Protein AF-A0A3B9DMZ7-F1 (afdb_monomer)

Nearest PDB structures (foldseek):
  5bj3-assembly1_B  TM=9.641E-01  e=2.489E-02  Thermus aquaticus
  1bkg-assembly1_B  TM=9.676E-01  e=3.058E-02  Thermus thermophilus HB8
  1b5p-assembly1_B  TM=9.653E-01  e=3.757E-02  Thermus thermophilus HB8
  1gc3-assembly2_D  TM=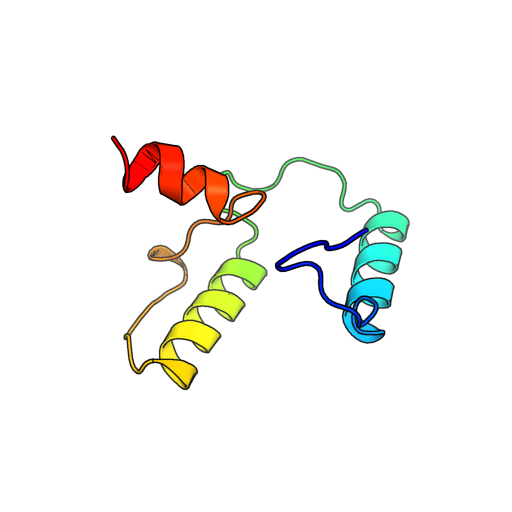9.665E-01  e=4.024E-02  Thermus thermophilus HB8
  1j32-assembly1_B  TM=9.833E-01  e=4.944E-02  Phormidium lapideum

Foldseek 3Di:
DPPVPDDPDDDDPVVVVVVVVCVVVVVPDDDPQQDDQVVLQ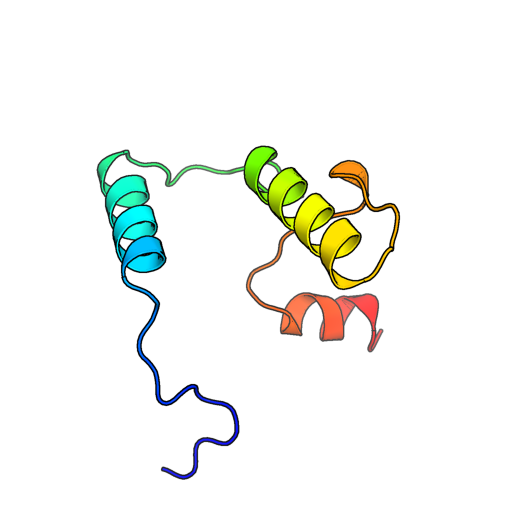VVQVCCCVVPVPNGHSVNGGDDPDPVVCCVPPVVD

Mean predicted aligned error: 3.94 Å

pLDDT: mean 94.07, std 8.29, range [57.5, 98.69]

Secondary structure (DSSP, 8-state):
---TT--SSPPPHHHHHHHHHHHHTT--SPPPTT--HHHHHHHHHHHHHHH-----GGG----SSTHHHIIIII--

Solvent-accessible surface area (backbone atoms only — not comparable to full-atom values): 4817 Å² total; per-residue (Å²): 131,90,65,84,84,65,71,95,63,75,81,54,69,70,60,54,51,51,53,52,50,38,58,78,68,62,73,77,69,90,66,58,84,53,39,53,69,70,58,27,40,52,51,16,49,49,43,28,73,77,67,69,42,92,49,46,40,90,76,45,71,58,70,96,54,67,65,59,52,43,58,70,65,70,72,99

Structure (mmCIF, N/CA/C/O backbone):
data_AF-A0A3B9DMZ7-F1
#
_entry.id   AF-A0A3B9DMZ7-F1
#
loop_
_atom_site.group_PDB
_atom_site.id
_atom_site.type_symbol
_atom_s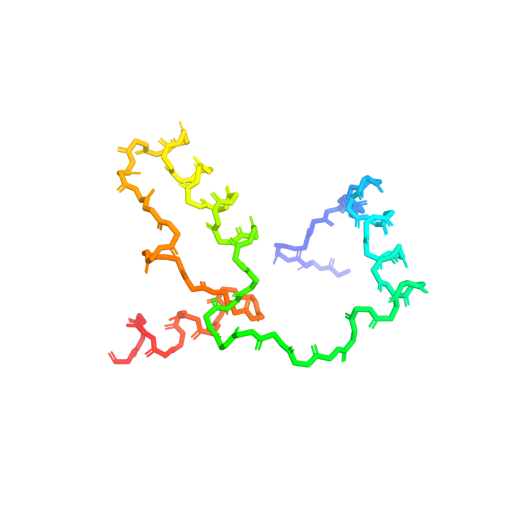ite.label_atom_id
_atom_site.label_alt_id
_atom_site.label_comp_id
_atom_site.label_asym_id
_atom_site.label_entity_id
_atom_site.label_seq_id
_atom_site.pdbx_PDB_ins_code
_atom_site.Cartn_x
_atom_site.Cartn_y
_atom_site.Cartn_z
_atom_site.occupancy
_atom_site.B_iso_or_equiv
_atom_site.auth_seq_id
_atom_site.auth_comp_id
_atom_site.auth_asym_id
_atom_site.auth_atom_id
_atom_site.pdbx_PDB_model_num
ATOM 1 N N . GLU A 1 1 ? 18.867 -17.959 -2.134 1.00 57.50 1 GLU A N 1
ATOM 2 C CA . GLU A 1 1 ? 18.662 -18.188 -0.691 1.00 57.50 1 GLU A CA 1
ATOM 3 C C . GLU A 1 1 ? 17.303 -18.869 -0.498 1.00 57.50 1 GLU A C 1
ATOM 5 O O . GLU A 1 1 ? 16.564 -18.962 -1.473 1.00 57.50 1 GLU A O 1
ATOM 10 N N . LEU A 1 2 ? 16.993 -19.436 0.674 1.00 61.34 2 LEU A N 1
ATOM 11 C CA . LEU A 1 2 ? 15.656 -19.986 0.966 1.00 61.34 2 LEU A CA 1
ATOM 12 C C . LEU A 1 2 ? 14.824 -18.897 1.652 1.00 61.34 2 LEU A C 1
ATOM 14 O O . LEU A 1 2 ? 14.620 -18.924 2.863 1.00 61.34 2 LEU A O 1
ATOM 18 N N . GLU A 1 3 ? 14.415 -17.899 0.873 1.00 73.38 3 GLU A N 1
ATOM 19 C CA . GLU A 1 3 ? 13.637 -16.752 1.348 1.00 73.38 3 GLU A CA 1
ATOM 20 C C . GLU A 1 3 ? 12.179 -17.177 1.548 1.00 73.38 3 GLU A C 1
ATOM 22 O O . GLU A 1 3 ? 11.347 -17.119 0.643 1.00 73.38 3 GLU A O 1
ATOM 27 N N . ILE A 1 4 ? 11.873 -17.689 2.742 1.00 84.81 4 ILE A N 1
ATOM 28 C CA . ILE A 1 4 ? 10.506 -18.062 3.109 1.00 84.81 4 ILE A CA 1
ATOM 29 C C . ILE A 1 4 ? 9.654 -16.788 3.122 1.00 84.81 4 ILE A C 1
ATOM 31 O O . ILE A 1 4 ? 9.828 -15.929 3.983 1.00 84.81 4 ILE A O 1
ATOM 35 N N . GLY A 1 5 ? 8.714 -16.698 2.181 1.00 85.44 5 GLY A N 1
ATOM 36 C CA . GLY A 1 5 ? 7.727 -15.621 2.115 1.00 85.44 5 GLY A CA 1
ATOM 37 C C . GLY A 1 5 ? 8.031 -14.506 1.114 1.00 85.44 5 GLY A C 1
ATOM 38 O O . GLY A 1 5 ? 7.154 -13.662 0.933 1.00 85.44 5 GLY A O 1
ATOM 39 N N . ASP A 1 6 ? 9.187 -14.509 0.434 1.00 90.88 6 ASP A N 1
ATOM 40 C CA . ASP A 1 6 ? 9.362 -13.624 -0.723 1.00 90.88 6 ASP A CA 1
ATOM 41 C C . ASP A 1 6 ? 8.597 -14.174 -1.932 1.00 90.88 6 ASP A C 1
ATOM 43 O O . ASP A 1 6 ? 8.599 -15.375 -2.225 1.00 90.88 6 ASP A O 1
ATOM 47 N N . SER A 1 7 ? 7.886 -13.286 -2.618 1.00 89.88 7 SER A N 1
ATOM 48 C CA . SER A 1 7 ? 7.096 -13.667 -3.781 1.00 89.88 7 SER A CA 1
ATOM 49 C C . SER A 1 7 ? 8.033 -13.923 -4.962 1.00 89.88 7 SER A C 1
ATOM 51 O O . SER A 1 7 ? 8.754 -13.013 -5.364 1.00 89.88 7 SER A O 1
ATOM 53 N N . PRO A 1 8 ? 7.953 -15.084 -5.640 1.00 90.81 8 PRO A N 1
ATOM 54 C CA . PRO A 1 8 ? 8.742 -15.318 -6.851 1.00 90.81 8 PRO A CA 1
ATOM 55 C C . PRO A 1 8 ? 8.250 -14.475 -8.041 1.00 90.81 8 PRO A C 1
ATOM 57 O O . PRO A 1 8 ? 8.871 -14.461 -9.105 1.00 90.81 8 PRO A O 1
ATOM 60 N N . PHE A 1 9 ? 7.104 -13.802 -7.899 1.00 94.06 9 PHE A N 1
ATOM 61 C CA . PHE A 1 9 ? 6.533 -12.932 -8.916 1.00 94.06 9 PHE A CA 1
ATOM 62 C C . PHE A 1 9 ? 6.935 -11.480 -8.686 1.00 94.06 9 PHE A C 1
ATOM 64 O O . PHE A 1 9 ? 6.780 -10.940 -7.592 1.00 94.06 9 PHE A O 1
ATOM 71 N N . ASN A 1 10 ? 7.344 -10.827 -9.773 1.00 96.19 10 ASN A N 1
ATOM 72 C CA . ASN A 1 10 ? 7.532 -9.382 -9.812 1.00 96.19 10 ASN A CA 1
ATOM 73 C C . ASN A 1 10 ? 6.229 -8.634 -9.492 1.00 96.19 10 ASN A C 1
ATOM 75 O O . ASN A 1 10 ? 5.132 -9.118 -9.780 1.00 96.19 10 ASN A O 1
ATOM 79 N N . SER A 1 11 ? 6.352 -7.390 -9.020 1.00 96.38 11 SER A N 1
ATOM 80 C CA . SER A 1 11 ? 5.206 -6.493 -8.851 1.00 96.38 11 SER A CA 1
ATOM 81 C C . SER A 1 11 ? 4.381 -6.385 -10.138 1.00 96.38 11 SER A C 1
ATOM 83 O O . SER A 1 11 ? 4.929 -6.219 -11.238 1.00 96.38 11 SER A O 1
ATOM 85 N N . ALA A 1 12 ? 3.055 -6.438 -9.989 1.00 97.50 12 ALA A N 1
ATOM 86 C CA . ALA A 1 12 ? 2.115 -6.376 -11.101 1.00 97.50 12 ALA A CA 1
ATOM 87 C C . ALA A 1 12 ? 2.348 -5.124 -11.965 1.00 97.50 12 ALA A C 1
ATOM 89 O O . ALA A 1 12 ? 2.591 -4.029 -11.451 1.00 97.50 12 ALA A O 1
ATOM 90 N N . ALA A 1 13 ? 2.257 -5.275 -13.290 1.00 98.38 13 ALA A N 1
ATOM 91 C CA . ALA A 1 13 ? 2.521 -4.184 -14.230 1.00 98.38 13 ALA A CA 1
ATOM 92 C C . ALA A 1 13 ? 1.703 -2.900 -13.947 1.00 98.38 13 ALA A C 1
ATOM 94 O O . ALA A 1 13 ? 2.315 -1.830 -13.949 1.00 98.38 13 ALA A O 1
ATOM 95 N N . PRO A 1 14 ? 0.394 -2.966 -13.611 1.00 98.25 14 PRO A N 1
ATOM 96 C CA . PRO A 1 14 ? -0.382 -1.771 -13.270 1.00 98.25 14 PRO A CA 1
ATOM 97 C C . PRO A 1 14 ? 0.122 -1.052 -12.011 1.00 98.25 14 PRO A C 1
ATOM 99 O O . PRO A 1 14 ? 0.155 0.174 -11.981 1.00 98.25 14 PRO A O 1
ATOM 102 N N . ALA A 1 15 ? 0.570 -1.796 -10.993 1.00 97.38 15 ALA A N 1
ATOM 103 C CA . ALA A 1 15 ? 1.091 -1.213 -9.756 1.00 97.38 15 ALA A CA 1
ATOM 104 C C . ALA A 1 15 ? 2.410 -0.464 -9.997 1.00 97.38 15 ALA A C 1
ATOM 106 O O . ALA A 1 15 ? 2.591 0.651 -9.512 1.00 97.38 15 ALA A O 1
ATOM 107 N N . LYS A 1 16 ? 3.308 -1.041 -10.810 1.00 98.50 16 LYS A N 1
ATOM 108 C CA . LYS A 1 16 ? 4.553 -0.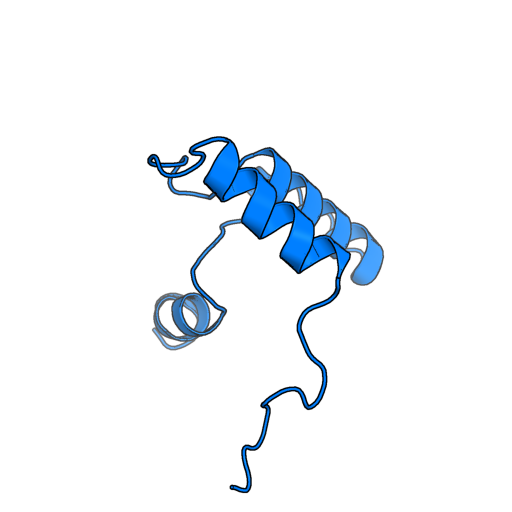370 -11.217 1.00 98.50 16 LYS A CA 1
ATOM 109 C C . LYS A 1 16 ? 4.270 0.922 -11.983 1.00 98.50 16 LYS A C 1
ATOM 111 O O . LYS A 1 16 ? 4.870 1.946 -11.676 1.00 98.50 16 LYS A O 1
ATOM 116 N N . ALA A 1 17 ? 3.348 0.878 -12.946 1.00 98.62 17 ALA A N 1
ATOM 117 C CA . ALA A 1 17 ? 2.973 2.048 -13.736 1.00 98.62 17 ALA A CA 1
ATOM 118 C C . ALA A 1 17 ? 2.392 3.173 -12.861 1.00 98.62 17 ALA A C 1
ATOM 120 O O . ALA A 1 17 ? 2.822 4.316 -12.987 1.00 98.62 17 ALA A O 1
ATOM 121 N N . ALA A 1 18 ? 1.490 2.845 -11.929 1.00 98.12 18 ALA A N 1
ATOM 122 C CA . ALA A 1 18 ? 0.920 3.817 -10.996 1.00 98.12 18 ALA A CA 1
ATOM 123 C C . ALA A 1 18 ? 1.988 4.459 -10.093 1.00 98.12 18 ALA A C 1
ATOM 125 O O . ALA A 1 18 ? 1.978 5.672 -9.893 1.00 98.12 18 ALA A O 1
ATOM 126 N N . GLY A 1 19 ? 2.945 3.668 -9.593 1.00 98.12 19 GLY A N 1
ATOM 127 C CA . GLY A 1 19 ? 4.065 4.182 -8.800 1.00 98.12 19 GLY A CA 1
ATOM 128 C C . GLY A 1 19 ? 4.961 5.146 -9.585 1.00 98.12 19 GLY A C 1
ATOM 129 O O . GLY A 1 19 ? 5.291 6.220 -9.085 1.00 98.12 19 GLY A O 1
ATOM 130 N N . ILE A 1 20 ? 5.310 4.802 -10.831 1.00 98.69 20 ILE A N 1
ATOM 131 C CA . ILE A 1 20 ? 6.098 5.675 -11.721 1.00 98.69 20 ILE A CA 1
ATOM 132 C C . ILE A 1 20 ? 5.347 6.983 -11.988 1.00 98.69 20 ILE A C 1
ATOM 134 O O . ILE A 1 20 ? 5.908 8.061 -11.803 1.00 98.69 20 ILE A O 1
ATOM 138 N N . GLN A 1 21 ? 4.063 6.898 -12.336 1.00 98.69 21 GLN A N 1
ATOM 139 C CA . GLN A 1 21 ? 3.230 8.068 -12.598 1.00 98.69 21 GLN A CA 1
ATOM 140 C C . GLN A 1 21 ? 3.132 8.995 -11.376 1.00 98.69 21 GLN A C 1
ATOM 142 O O . GLN A 1 21 ? 3.211 10.214 -11.519 1.00 98.69 21 GLN A O 1
ATOM 147 N N . ALA A 1 22 ? 2.986 8.441 -10.168 1.00 98.19 22 ALA A N 1
ATOM 148 C CA . ALA A 1 22 ? 2.938 9.232 -8.939 1.00 98.19 22 ALA A CA 1
ATOM 149 C C . ALA A 1 22 ? 4.243 10.023 -8.717 1.00 98.19 22 ALA A C 1
ATOM 151 O O . ALA A 1 22 ? 4.199 11.192 -8.323 1.00 98.19 22 ALA A O 1
ATOM 152 N N . ILE A 1 23 ? 5.396 9.417 -9.030 1.00 98.56 23 ILE A N 1
ATOM 153 C CA . ILE A 1 23 ? 6.708 10.079 -8.983 1.00 98.56 23 ILE A CA 1
ATOM 154 C C . ILE A 1 23 ? 6.781 11.205 -10.023 1.00 9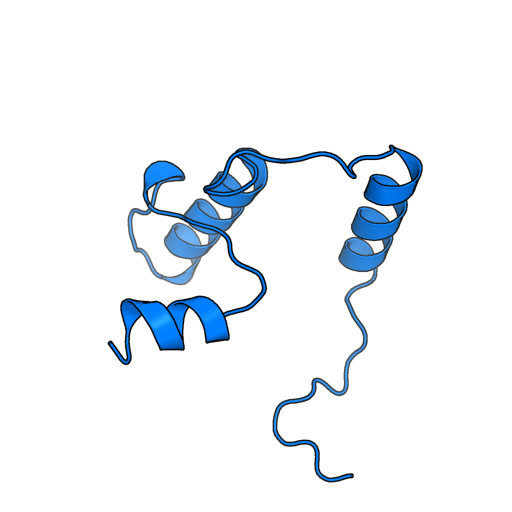8.56 23 ILE A C 1
ATOM 156 O O . ILE A 1 23 ? 7.123 12.332 -9.667 1.00 98.56 23 ILE A O 1
ATOM 160 N N . GLU A 1 24 ? 6.417 10.937 -11.280 1.00 98.69 24 GLU A N 1
ATOM 161 C CA . GLU A 1 24 ? 6.41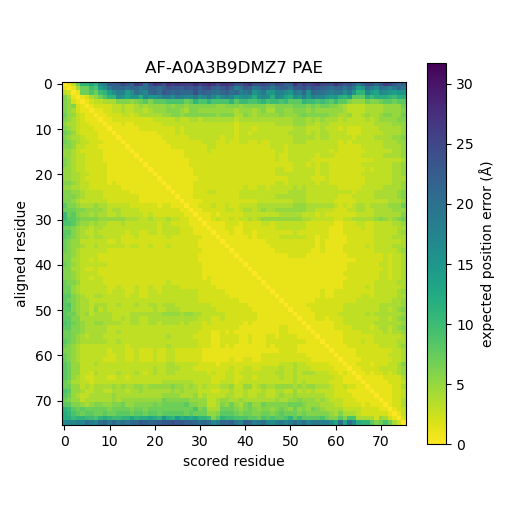7 11.934 -12.366 1.00 98.69 24 GLU A CA 1
ATOM 162 C C . GLU A 1 24 ? 5.511 13.137 -12.054 1.00 98.69 24 GLU A C 1
ATOM 164 O O . GLU A 1 24 ? 5.828 14.280 -12.387 1.00 98.69 24 GLU A O 1
ATOM 169 N N . GLN A 1 25 ? 4.402 12.894 -11.353 1.00 98.44 25 GLN A N 1
ATOM 170 C CA . GLN A 1 25 ? 3.452 13.915 -10.910 1.00 98.44 25 GLN A CA 1
ATOM 171 C C . GLN A 1 25 ? 3.841 14.599 -9.589 1.00 98.44 25 GLN A C 1
ATOM 173 O O . GLN A 1 25 ? 3.081 15.424 -9.084 1.00 98.44 25 GLN A O 1
ATOM 178 N N . ASN A 1 26 ? 5.020 14.303 -9.031 1.00 98.06 26 ASN A N 1
ATOM 179 C CA . ASN A 1 26 ? 5.509 14.849 -7.762 1.00 98.06 26 ASN A CA 1
ATOM 180 C C . ASN A 1 26 ? 4.564 14.606 -6.567 1.00 98.06 26 ASN A C 1
ATOM 182 O O . ASN A 1 26 ? 4.438 15.458 -5.680 1.00 98.06 26 ASN A O 1
ATOM 186 N N . GLN A 1 27 ? 3.924 13.435 -6.498 1.00 97.12 27 GLN A N 1
ATOM 187 C CA . GLN A 1 27 ? 3.157 12.995 -5.326 1.00 97.12 27 GLN A CA 1
ATOM 188 C C . GLN A 1 27 ? 4.096 12.561 -4.178 1.00 97.12 27 GLN A C 1
ATOM 190 O O . GLN A 1 27 ? 4.102 11.416 -3.741 1.00 97.12 27 GLN A O 1
ATOM 195 N N . THR A 1 28 ? 4.938 13.483 -3.707 1.00 96.25 28 THR A N 1
ATOM 196 C CA . THR A 1 28 ? 6.050 13.230 -2.765 1.00 96.25 28 THR A CA 1
ATOM 197 C C . THR A 1 28 ? 5.941 14.034 -1.468 1.00 96.25 28 THR A C 1
ATOM 199 O O . THR A 1 28 ? 6.874 14.085 -0.668 1.00 96.25 28 THR A O 1
ATOM 202 N N . ARG A 1 29 ? 4.805 14.703 -1.256 1.00 95.56 29 ARG A N 1
ATOM 203 C CA . ARG A 1 29 ? 4.537 15.519 -0.065 1.00 95.56 29 ARG A CA 1
ATOM 204 C C . ARG A 1 29 ? 3.796 14.702 0.987 1.00 95.56 29 ARG A C 1
ATOM 206 O O . ARG A 1 29 ? 3.294 13.616 0.711 1.00 95.56 29 ARG A O 1
ATOM 213 N N . TYR A 1 30 ? 3.705 15.253 2.194 1.00 96.12 30 TYR A N 1
ATOM 214 C CA . TYR A 1 30 ? 2.921 14.645 3.263 1.00 96.12 30 TYR A CA 1
ATOM 215 C C . TYR A 1 30 ? 1.478 14.369 2.828 1.00 96.12 30 TYR A C 1
ATOM 217 O O . TYR A 1 30 ? 0.831 15.210 2.201 1.00 96.12 30 TYR A O 1
ATOM 225 N N . CYS A 1 31 ? 0.982 13.201 3.223 1.00 93.88 31 CYS A N 1
ATOM 226 C CA . CYS A 1 31 ? -0.427 12.842 3.163 1.00 93.88 31 CYS A CA 1
ATOM 227 C C . CYS A 1 31 ? -1.050 12.942 4.570 1.00 93.88 31 CYS A C 1
ATOM 229 O O . CYS A 1 31 ? -0.317 13.074 5.557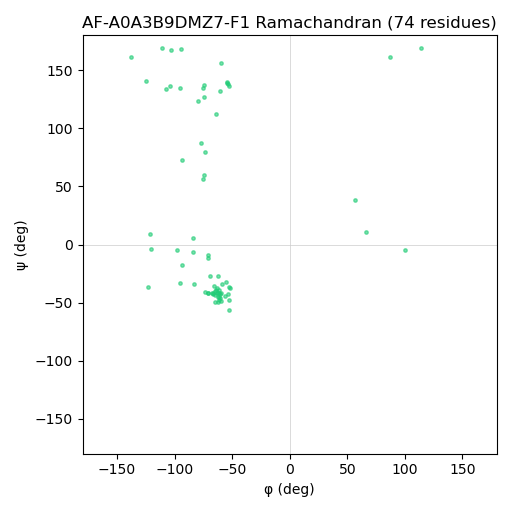 1.00 93.88 31 CYS A O 1
ATOM 231 N N . PRO A 1 32 ? -2.389 12.902 4.698 1.00 96.62 32 PRO A N 1
ATOM 232 C CA . PRO A 1 32 ? -3.039 12.810 6.003 1.00 96.62 32 PRO A CA 1
ATOM 233 C C . PRO A 1 32 ? -2.504 11.616 6.799 1.00 96.62 32 PRO A C 1
ATOM 235 O O . PRO A 1 32 ? -2.334 10.540 6.232 1.00 96.62 32 PRO A O 1
ATOM 238 N N . SER A 1 33 ? -2.295 11.771 8.110 1.00 96.19 33 SER A N 1
ATOM 239 C CA . SER A 1 33 ? -1.685 10.724 8.948 1.00 96.19 33 SER A CA 1
ATOM 240 C C . SER A 1 33 ? -2.357 9.346 8.851 1.00 96.19 33 SER A C 1
ATOM 242 O O . SER A 1 33 ? -1.638 8.354 8.857 1.00 96.19 33 SER A O 1
ATOM 244 N N . PRO A 1 34 ? -3.696 9.229 8.723 1.00 96.25 34 PRO A N 1
ATOM 245 C CA . PRO A 1 34 ? -4.332 7.923 8.533 1.00 96.25 34 PRO A CA 1
ATOM 246 C C . PRO A 1 34 ? -4.101 7.276 7.153 1.00 96.25 34 PRO A C 1
ATOM 248 O O . PRO A 1 34 ? -4.466 6.118 6.964 1.00 96.25 34 PRO A O 1
ATOM 251 N N . GLY A 1 35 ? -3.573 8.017 6.176 1.00 97.12 35 GLY A N 1
ATOM 252 C CA . GLY A 1 35 ? -3.414 7.617 4.777 1.00 97.12 35 GLY A CA 1
ATOM 253 C C . GLY A 1 35 ? -4.276 8.429 3.804 1.00 97.12 35 GLY A C 1
ATOM 254 O O . GLY A 1 35 ? -5.177 9.176 4.204 1.00 97.12 35 GLY A O 1
ATOM 255 N N . LEU A 1 36 ? -4.005 8.257 2.506 1.00 97.31 36 LEU A N 1
ATOM 256 C CA . LEU A 1 36 ? -4.749 8.898 1.416 1.00 97.31 36 LEU A CA 1
ATOM 257 C C . LEU A 1 36 ? -6.239 8.494 1.443 1.00 97.31 36 LEU A C 1
ATOM 259 O O . LEU A 1 36 ? -6.525 7.297 1.561 1.00 97.31 36 LEU A O 1
ATOM 263 N N . PRO A 1 37 ? -7.191 9.445 1.339 1.00 96.88 37 PRO A N 1
ATOM 264 C CA . PRO A 1 37 ? -8.625 9.149 1.393 1.00 96.88 37 PRO A CA 1
ATOM 265 C C . PRO A 1 37 ? -9.078 8.064 0.408 1.00 96.88 37 PRO A C 1
ATOM 267 O O . PRO A 1 37 ? -9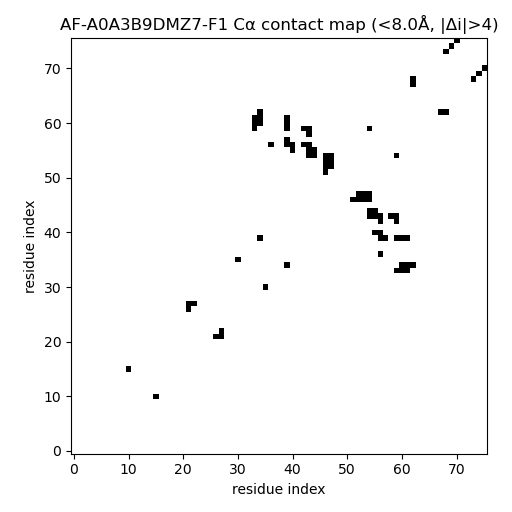.745 7.112 0.809 1.00 96.88 37 PRO A O 1
ATOM 270 N N . GLU A 1 38 ? -8.656 8.170 -0.848 1.00 97.25 38 GLU A N 1
ATOM 271 C CA . GLU A 1 38 ? -9.005 7.266 -1.942 1.00 97.25 38 GLU A CA 1
ATOM 272 C C . GLU A 1 38 ? -8.450 5.850 -1.736 1.00 97.25 38 GLU A C 1
ATOM 274 O O . GLU A 1 38 ? -9.114 4.858 -2.042 1.00 97.25 38 GLU A O 1
ATOM 279 N N . PHE A 1 39 ? -7.258 5.732 -1.145 1.00 97.50 39 PHE A N 1
ATOM 280 C CA . PHE A 1 39 ? -6.671 4.435 -0.823 1.00 97.50 39 PHE A CA 1
ATOM 281 C C . PHE A 1 39 ? -7.426 3.761 0.326 1.00 97.50 39 PHE A C 1
ATOM 283 O O . PHE A 1 39 ? -7.722 2.568 0.265 1.00 97.50 39 PHE A O 1
ATOM 290 N N . ARG A 1 40 ? -7.790 4.531 1.359 1.00 98.38 40 ARG A N 1
ATOM 291 C CA . ARG A 1 40 ? -8.563 4.031 2.505 1.00 98.38 40 ARG A CA 1
ATOM 292 C C . ARG A 1 40 ? -9.954 3.559 2.087 1.00 98.38 40 ARG A C 1
ATOM 294 O O . ARG A 1 40 ? -10.407 2.528 2.571 1.00 98.38 40 ARG A O 1
ATOM 301 N N . GLU A 1 41 ? -10.606 4.266 1.168 1.00 98.50 41 GLU A N 1
ATOM 302 C CA . GLU A 1 41 ? -11.887 3.844 0.591 1.00 98.50 41 GLU A CA 1
ATOM 3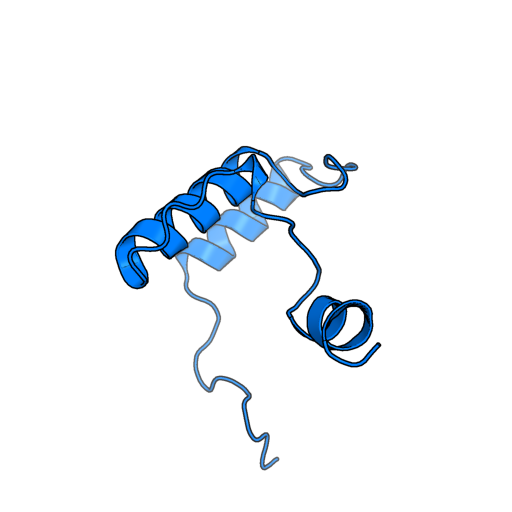03 C C . GLU A 1 41 ? -11.753 2.550 -0.227 1.00 98.50 41 GLU A C 1
ATOM 305 O O . GLU A 1 41 ? -12.565 1.634 -0.081 1.00 98.50 41 GLU A O 1
ATOM 310 N N . ALA A 1 42 ? -10.700 2.427 -1.045 1.00 98.44 42 ALA A N 1
ATOM 311 C CA . ALA A 1 42 ? -10.433 1.206 -1.802 1.00 98.44 42 ALA A CA 1
ATOM 312 C C . ALA A 1 42 ? -10.158 -0.005 -0.896 1.00 98.44 42 ALA A C 1
ATOM 314 O O . ALA A 1 42 ? -10.677 -1.090 -1.159 1.00 98.44 42 ALA A O 1
ATOM 315 N N . ALA A 1 43 ? -9.392 0.184 0.180 1.00 98.12 43 ALA A N 1
ATOM 316 C CA . ALA A 1 43 ? -9.124 -0.853 1.169 1.00 98.12 43 ALA A CA 1
ATOM 317 C C . ALA A 1 43 ? -10.388 -1.251 1.951 1.00 98.12 43 ALA A C 1
ATOM 319 O O . ALA A 1 43 ? -10.642 -2.440 2.122 1.00 98.12 43 ALA A O 1
ATOM 320 N N . ALA A 1 44 ? -11.215 -0.286 2.370 1.00 98.56 44 ALA A N 1
ATOM 321 C CA . ALA A 1 44 ? -12.485 -0.566 3.041 1.00 98.56 44 ALA A CA 1
ATOM 322 C C . ALA A 1 44 ? -13.435 -1.376 2.144 1.00 98.56 44 ALA A C 1
ATOM 324 O O . ALA A 1 44 ? -14.020 -2.359 2.594 1.00 98.56 44 ALA A O 1
ATOM 325 N N . ARG A 1 45 ? -13.525 -1.019 0.854 1.00 98.69 45 ARG A N 1
ATOM 326 C CA . ARG A 1 45 ? -14.278 -1.797 -0.138 1.00 98.69 45 ARG A CA 1
ATOM 327 C C . ARG A 1 45 ? -13.743 -3.222 -0.266 1.00 98.69 45 ARG A C 1
ATOM 329 O O . ARG A 1 45 ? -14.537 -4.144 -0.188 1.00 98.69 45 ARG A O 1
ATOM 336 N N . LEU A 1 46 ? -12.427 -3.406 -0.404 1.00 98.50 46 LEU A N 1
ATOM 337 C CA . LEU A 1 46 ? -11.825 -4.744 -0.463 1.00 98.50 46 LEU A CA 1
ATOM 338 C C . LEU A 1 46 ? -12.197 -5.572 0.771 1.00 98.50 46 LEU A C 1
ATOM 340 O O . LEU A 1 46 ? -12.585 -6.724 0.646 1.00 98.50 46 LEU A O 1
ATOM 344 N N . VAL A 1 47 ? -12.133 -4.974 1.961 1.00 98.19 47 VAL A N 1
ATOM 345 C CA . VAL A 1 47 ? -12.477 -5.664 3.209 1.00 98.19 47 VAL A CA 1
ATOM 346 C C . VAL A 1 47 ? -13.960 -6.048 3.269 1.00 98.19 47 VAL A C 1
ATOM 348 O O . VAL A 1 47 ? -14.285 -7.154 3.706 1.00 98.19 47 VAL A O 1
ATOM 351 N N . ARG A 1 48 ? -14.857 -5.171 2.804 1.00 98.31 48 ARG A N 1
ATOM 352 C CA . ARG A 1 48 ? -16.289 -5.482 2.678 1.00 98.31 48 ARG A CA 1
ATOM 353 C C . ARG A 1 48 ? -16.540 -6.618 1.700 1.00 98.31 48 ARG A C 1
ATOM 355 O O . ARG A 1 48 ? -17.263 -7.549 2.044 1.00 98.31 48 ARG A O 1
ATOM 362 N N . ASP A 1 49 ? -15.957 -6.530 0.512 1.00 98.44 49 ASP A N 1
ATOM 363 C CA . ASP A 1 49 ? -16.243 -7.444 -0.590 1.00 98.44 49 ASP A CA 1
ATOM 364 C C . ASP A 1 49 ? -15.670 -8.845 -0.315 1.00 98.44 49 ASP A C 1
ATOM 366 O O . ASP A 1 49 ? -16.357 -9.840 -0.537 1.00 98.44 49 ASP A O 1
ATOM 370 N N . GLU A 1 50 ? -14.450 -8.931 0.226 1.00 98.44 50 GLU A N 1
ATOM 371 C CA . GLU A 1 50 ? -13.761 -10.207 0.472 1.00 98.44 50 GLU A CA 1
ATOM 372 C C . GLU A 1 50 ? -14.178 -10.876 1.789 1.00 98.44 50 GLU A C 1
ATOM 374 O O . GLU A 1 50 ? -14.225 -12.103 1.879 1.00 98.44 50 GLU A O 1
ATOM 379 N N . PHE A 1 51 ? -14.477 -10.089 2.830 1.00 97.88 51 PHE A N 1
ATOM 380 C CA . PHE A 1 51 ? -14.680 -10.622 4.185 1.00 97.88 51 PHE A CA 1
ATOM 381 C C . PHE A 1 51 ? -16.066 -10.337 4.774 1.00 97.88 51 PHE A C 1
ATOM 383 O O . PHE A 1 51 ? -16.352 -10.782 5.885 1.00 97.88 51 PHE A O 1
ATOM 390 N N . GLY A 1 52 ? -16.934 -9.589 4.083 1.00 97.81 52 GLY A N 1
ATOM 391 C CA . GLY A 1 52 ? -18.271 -9.235 4.578 1.00 97.81 52 GLY A CA 1
ATOM 392 C C . GLY A 1 52 ? -18.269 -8.310 5.802 1.00 97.81 52 GLY A C 1
ATOM 393 O O . GLY A 1 52 ? -19.307 -8.109 6.431 1.00 97.81 52 GLY A O 1
ATOM 394 N N . VAL A 1 53 ? -17.114 -7.747 6.167 1.00 98.25 53 VAL A N 1
ATOM 395 C CA . VAL A 1 53 ? -16.978 -6.808 7.286 1.00 98.25 53 VAL A CA 1
ATOM 396 C C . VAL A 1 53 ? -17.435 -5.432 6.805 1.00 98.25 53 VAL A C 1
ATOM 398 O O . VAL A 1 53 ? -16.830 -4.949 5.854 1.00 98.25 53 VAL A O 1
ATOM 401 N N . PRO A 1 54 ? -18.425 -4.762 7.434 1.00 97.75 54 PRO A N 1
ATOM 402 C CA . PRO A 1 54 ? -18.974 -3.476 6.982 1.00 97.75 54 PRO A CA 1
ATOM 403 C C . PRO A 1 54 ? -18.022 -2.302 7.282 1.00 97.75 54 PRO A C 1
ATOM 405 O O . PRO A 1 54 ? -18.367 -1.366 7.998 1.00 97.75 54 PRO A O 1
ATOM 408 N N . ALA A 1 55 ? -16.790 -2.384 6.785 1.00 98.00 55 ALA A N 1
ATOM 409 C CA . ALA A 1 55 ? -15.764 -1.373 6.965 1.00 98.00 55 ALA A CA 1
ATOM 410 C C . ALA A 1 55 ? -16.055 -0.149 6.095 1.00 98.00 55 ALA A C 1
ATOM 412 O O . ALA A 1 55 ? -16.355 -0.279 4.909 1.00 98.00 55 ALA A O 1
ATOM 413 N N . GLU A 1 56 ? -15.879 1.036 6.667 1.00 98.25 56 GLU A N 1
ATOM 414 C CA . GLU A 1 56 ? -15.805 2.306 5.950 1.00 98.25 56 GLU A CA 1
ATOM 415 C C . GLU A 1 56 ? -14.385 2.875 6.008 1.00 98.25 56 GLU A C 1
ATOM 417 O O . GLU A 1 56 ? -13.528 2.391 6.755 1.00 98.25 56 GLU A O 1
ATOM 422 N N . ARG A 1 57 ? -14.103 3.918 5.216 1.00 97.62 57 ARG A N 1
ATOM 423 C CA . ARG A 1 57 ? -12.760 4.528 5.165 1.00 97.62 57 ARG A CA 1
ATOM 424 C C . ARG A 1 57 ? -12.275 4.971 6.552 1.00 97.62 57 ARG A C 1
ATOM 426 O O . ARG A 1 57 ? -11.079 4.924 6.830 1.00 97.62 57 ARG A O 1
ATOM 433 N N . GLU A 1 58 ? -13.190 5.382 7.432 1.00 97.44 58 GLU A N 1
ATOM 434 C CA . GLU A 1 58 ? -12.939 5.779 8.819 1.00 97.44 58 GLU A CA 1
ATOM 435 C C . GLU A 1 58 ? -12.364 4.639 9.664 1.00 97.44 58 GLU A C 1
ATOM 437 O O . GLU A 1 58 ? -11.615 4.910 10.599 1.00 97.44 58 GLU A O 1
ATOM 442 N N . ASN A 1 59 ? -12.656 3.382 9.316 1.00 97.50 59 ASN A N 1
ATOM 443 C CA . ASN A 1 59 ? -12.147 2.198 10.006 1.00 97.50 59 ASN A CA 1
ATOM 444 C C . ASN A 1 59 ? -10.753 1.764 9.523 1.00 97.50 59 ASN A C 1
ATOM 446 O O . ASN A 1 59 ? -10.173 0.851 10.102 1.00 97.50 59 ASN A O 1
ATOM 450 N N . VAL A 1 60 ? -10.212 2.387 8.470 1.00 97.12 60 VAL A N 1
ATOM 451 C CA . VAL A 1 60 ? -8.937 1.996 7.850 1.00 97.12 60 VAL A CA 1
ATOM 452 C C . VAL A 1 60 ? -7.842 3.012 8.165 1.00 97.12 60 VAL A C 1
ATOM 454 O O . VAL A 1 60 ? -8.041 4.216 7.987 1.00 97.12 60 VAL A O 1
ATOM 457 N N . VAL A 1 61 ? -6.664 2.521 8.559 1.00 96.31 61 VAL A N 1
ATOM 458 C CA . VAL A 1 61 ? -5.410 3.283 8.691 1.00 96.31 61 VAL A CA 1
ATOM 459 C C . VAL A 1 61 ? -4.322 2.595 7.863 1.00 96.31 61 VAL A C 1
ATOM 461 O O . VAL A 1 61 ? -4.261 1.370 7.815 1.00 96.31 61 VAL A O 1
ATOM 464 N N . VAL A 1 62 ? -3.469 3.377 7.200 1.00 96.38 62 VAL A N 1
ATOM 465 C CA . VAL A 1 62 ? -2.383 2.890 6.334 1.00 96.38 62 VAL A CA 1
ATOM 466 C C . VAL A 1 62 ? -1.035 3.031 7.039 1.00 96.38 62 VAL A C 1
ATOM 468 O O . VAL A 1 62 ? -0.752 4.074 7.621 1.00 96.38 62 VAL A O 1
ATOM 471 N N . ALA A 1 63 ? -0.184 2.008 6.947 1.00 94.75 63 ALA A N 1
ATOM 472 C CA . ALA A 1 63 ? 1.179 2.006 7.483 1.00 94.75 63 ALA A CA 1
ATOM 473 C C . ALA A 1 63 ? 2.160 1.351 6.490 1.00 94.75 63 ALA A C 1
ATOM 475 O O . ALA A 1 63 ? 1.722 0.622 5.592 1.00 94.75 63 ALA A O 1
ATOM 476 N N . PRO A 1 64 ? 3.482 1.583 6.625 1.00 94.38 64 PRO A N 1
ATOM 477 C CA . PRO A 1 64 ? 4.493 0.950 5.780 1.00 94.38 64 PRO A CA 1
ATOM 478 C C . PRO A 1 64 ? 4.682 -0.529 6.157 1.00 94.38 64 PRO A C 1
ATOM 480 O O . PRO A 1 64 ? 5.622 -0.905 6.853 1.00 94.38 64 PRO A O 1
ATOM 483 N N . GLY A 1 65 ? 3.769 -1.373 5.675 1.00 93.88 65 GLY A N 1
ATOM 484 C CA . GLY A 1 65 ? 3.770 -2.815 5.913 1.00 93.88 65 GLY A CA 1
ATOM 485 C C . GLY A 1 65 ? 3.055 -3.236 7.202 1.00 93.88 65 GLY A C 1
ATOM 486 O O . GLY A 1 65 ? 2.834 -2.444 8.116 1.00 93.88 65 GLY A O 1
ATOM 487 N N . ALA A 1 66 ? 2.687 -4.519 7.270 1.00 93.25 66 ALA A N 1
ATOM 488 C CA . ALA A 1 66 ? 1.885 -5.074 8.364 1.00 93.25 66 ALA A CA 1
ATOM 489 C C . ALA A 1 66 ? 2.631 -5.146 9.710 1.00 93.25 66 ALA A C 1
ATOM 491 O O . ALA A 1 66 ? 1.998 -5.038 10.759 1.00 93.25 66 ALA A O 1
ATOM 492 N N . LYS A 1 67 ? 3.970 -5.262 9.682 1.00 93.12 67 LYS A N 1
ATOM 493 C CA . LYS A 1 67 ? 4.839 -5.363 10.872 1.00 93.12 67 LYS A CA 1
ATOM 494 C C . LYS A 1 67 ? 4.584 -4.238 11.882 1.00 93.12 67 LYS A C 1
ATOM 496 O O . LYS A 1 67 ? 4.604 -4.464 13.084 1.00 93.12 67 LYS A O 1
ATOM 501 N N . VAL A 1 68 ? 4.314 -3.028 11.388 1.00 92.38 68 VAL A N 1
ATOM 502 C CA . VAL A 1 68 ? 4.043 -1.852 12.228 1.00 92.38 68 VAL A CA 1
ATOM 503 C C . VAL A 1 68 ? 2.790 -2.059 13.082 1.00 92.38 68 VAL A C 1
ATOM 505 O O . VAL A 1 68 ? 2.792 -1.727 14.263 1.00 92.38 68 VAL A O 1
ATOM 508 N N . PHE A 1 69 ? 1.726 -2.633 12.516 1.00 93.38 69 PHE A N 1
ATOM 509 C CA . PHE A 1 69 ? 0.501 -2.906 13.268 1.00 93.38 69 PHE A CA 1
ATOM 510 C C . PHE A 1 69 ? 0.665 -4.087 14.222 1.00 93.38 69 PHE A C 1
ATOM 512 O O . PHE A 1 69 ? 0.210 -4.001 15.357 1.00 93.38 69 PHE A O 1
ATOM 519 N N . GLU A 1 70 ? 1.347 -5.151 13.791 1.00 92.69 70 GLU A N 1
ATOM 520 C CA . GLU A 1 70 ? 1.690 -6.284 14.659 1.00 92.69 70 GLU A CA 1
ATOM 521 C C . GLU A 1 70 ? 2.392 -5.787 15.932 1.00 92.69 70 GLU A C 1
ATOM 523 O O . GLU A 1 70 ? 1.880 -5.976 17.034 1.00 92.69 70 GLU A O 1
ATOM 528 N N . GLN A 1 71 ? 3.492 -5.049 15.767 1.00 93.06 71 GLN A N 1
ATOM 529 C CA . GLN A 1 71 ? 4.340 -4.616 16.872 1.00 93.06 71 GLN A CA 1
ATOM 530 C C . GLN A 1 71 ? 3.653 -3.620 17.820 1.00 93.06 71 GLN A C 1
ATOM 532 O O . GLN A 1 71 ? 3.844 -3.699 19.030 1.00 93.06 71 GLN A O 1
ATOM 537 N N . PHE A 1 72 ? 2.893 -2.648 17.302 1.00 88.38 72 PHE A N 1
ATOM 538 C CA . PHE A 1 72 ? 2.332 -1.578 18.141 1.00 88.38 72 PHE A CA 1
ATOM 539 C C . PHE A 1 72 ? 0.918 -1.845 18.657 1.00 88.38 72 PHE A C 1
ATOM 541 O O . PHE A 1 72 ? 0.486 -1.155 19.579 1.00 88.38 72 PHE A O 1
ATOM 548 N N . PHE A 1 73 ? 0.182 -2.784 18.060 1.00 86.69 73 PHE A N 1
ATOM 549 C CA . PHE A 1 73 ? -1.219 -3.026 18.408 1.00 86.69 73 PHE A CA 1
ATOM 550 C C . PHE A 1 73 ? -1.499 -4.463 18.851 1.00 86.69 73 PHE A C 1
ATOM 552 O O . PHE A 1 73 ? -2.324 -4.658 19.738 1.00 86.69 73 PHE A O 1
ATOM 559 N N . CYS A 1 74 ? -0.845 -5.463 18.251 1.00 86.50 74 CYS A N 1
ATOM 560 C CA . CYS A 1 74 ? -1.129 -6.872 18.545 1.00 86.50 74 CYS A CA 1
ATOM 561 C C . CYS A 1 74 ? -0.192 -7.475 19.600 1.00 86.50 74 CYS A C 1
ATOM 563 O O . CYS A 1 74 ? -0.611 -8.361 20.339 1.00 86.50 74 CYS A O 1
ATOM 565 N N . GLU A 1 75 ? 1.067 -7.036 19.640 1.00 86.19 75 GLU A N 1
ATOM 566 C CA . GLU A 1 75 ? 2.098 -7.549 20.556 1.00 86.19 75 GLU A CA 1
ATOM 567 C C . GLU A 1 75 ? 2.303 -6.678 21.809 1.00 86.19 75 GLU A C 1
ATOM 569 O O . GLU A 1 75 ? 3.093 -7.045 22.681 1.00 86.19 75 GLU A O 1
ATOM 574 N N . ALA A 1 76 ? 1.624 -5.530 21.884 1.00 58.59 76 ALA A N 1
ATOM 575 C CA . ALA A 1 76 ? 1.733 -4.569 22.981 1.00 58.59 76 ALA A CA 1
ATOM 576 C C . ALA A 1 76 ? 0.890 -4.951 24.209 1.00 58.59 76 ALA A C 1
ATOM 578 O O . ALA A 1 76 ? -0.239 -5.463 24.032 1.00 58.59 76 ALA A O 1
#

Radius of gyration: 15.32 Å; Cα contacts (8 Å, |Δi|>4): 42; chains: 1; bounding box: 38×36×37 Å

Sequence (76 aa):
ELEIGDSPFNSAAPAKAAGIQAIEQNQTRYCPSPGLPEFREAAARLVRDEFGVPAERENVVVAPGAKVFEQFFCEA